Protein AF-Q99MQ7-F1 (afdb_monomer_lite)

pLDDT: mean 96.33, std 3.8, range [72.69, 98.69]

Sequence (75 aa):
QLESDEKAAITSIWDKVDLEKVGGETLGRLLIVYPWTQRFFDKFGNLSSATAIMGNPRIRAHGKKVLTSLGLAVQ

Secondary structure (DSSP, 8-state):
---HHHHHHHHHHHTT--HHHHHHHHHHHHHHHSGGGGGG-GGG---SSHHHHHT-HHHHHHHHHHHHHHHHHH-

Organism: Cricetulus griseus (NCBI:txid10029)

Structure (mmCIF, N/CA/C/O backbone):
data_AF-Q99MQ7-F1
#
_entry.id   AF-Q99MQ7-F1
#
loop_
_atom_site.group_PDB
_atom_site.id
_atom_site.type_symbol
_atom_site.label_atom_id
_atom_site.label_alt_id
_atom_site.label_comp_id
_atom_site.label_asym_id
_atom_site.label_entity_id
_atom_site.label_seq_id
_atom_site.pdbx_PDB_ins_code
_atom_site.Cartn_x
_atom_site.Cartn_y
_atom_site.Cartn_z
_atom_site.occupancy
_atom_site.B_iso_or_equiv
_atom_site.auth_seq_id
_atom_site.auth_comp_id
_atom_site.auth_asym_id
_atom_site.auth_atom_id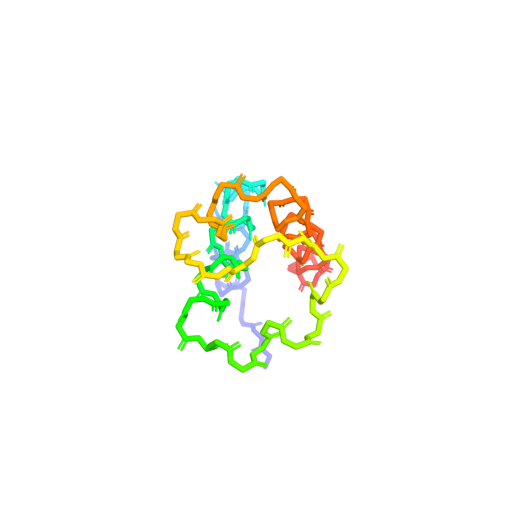
_atom_site.pdbx_PDB_model_num
ATOM 1 N N . GLN A 1 1 ? -5.268 -8.058 25.208 1.00 84.75 1 GLN A N 1
ATOM 2 C CA . GLN A 1 1 ? -6.509 -7.819 24.438 1.00 84.75 1 GLN A CA 1
ATOM 3 C C . GLN A 1 1 ? -6.666 -6.316 24.307 1.00 84.75 1 GLN A C 1
ATOM 5 O O . GLN A 1 1 ? -6.215 -5.642 25.219 1.00 84.75 1 GLN A O 1
ATOM 10 N N . LEU A 1 2 ? -7.247 -5.821 23.210 1.00 92.25 2 LEU A N 1
ATOM 11 C CA . LEU A 1 2 ? -7.497 -4.385 23.050 1.00 92.25 2 LEU A CA 1
ATOM 12 C C . LEU A 1 2 ? -8.702 -3.942 23.887 1.00 92.25 2 LEU A C 1
ATOM 14 O O . LEU A 1 2 ? -9.735 -4.624 23.870 1.00 92.25 2 LEU A O 1
ATOM 18 N N . GLU A 1 3 ? -8.576 -2.805 24.562 1.00 96.50 3 GLU A N 1
ATOM 19 C CA . GLU A 1 3 ? -9.661 -2.124 25.273 1.00 96.50 3 GLU A CA 1
ATOM 20 C C . GLU A 1 3 ? -10.669 -1.491 24.293 1.00 96.50 3 GLU A C 1
ATOM 22 O O . GLU A 1 3 ? -10.414 -1.380 23.088 1.00 96.50 3 GLU A O 1
ATOM 27 N N . SER A 1 4 ? -11.851 -1.093 24.786 1.00 94.75 4 SER A N 1
ATOM 28 C CA . SER A 1 4 ? -12.902 -0.479 23.953 1.00 94.75 4 SER A CA 1
ATOM 29 C C . SER A 1 4 ? -12.400 0.753 23.209 1.00 94.75 4 SER A C 1
ATOM 31 O O . SER A 1 4 ? -12.668 0.915 22.018 1.00 94.75 4 SER A O 1
ATOM 33 N N . ASP A 1 5 ? -11.634 1.583 23.908 1.00 96.88 5 ASP A N 1
ATOM 34 C CA . ASP A 1 5 ? -11.184 2.875 23.408 1.00 96.88 5 ASP A CA 1
ATOM 35 C C . ASP A 1 5 ? -10.090 2.692 22.348 1.00 96.88 5 ASP A C 1
ATOM 37 O O . ASP A 1 5 ? -10.075 3.401 21.342 1.00 96.88 5 ASP A O 1
ATOM 41 N N . GLU A 1 6 ? -9.243 1.667 22.493 1.00 96.88 6 GLU A N 1
ATOM 42 C CA . GLU A 1 6 ? -8.248 1.288 21.484 1.00 96.88 6 GLU A CA 1
ATOM 43 C C . GLU A 1 6 ? -8.918 0.790 20.195 1.00 96.88 6 GLU A C 1
ATOM 45 O O . GLU A 1 6 ? -8.545 1.208 19.097 1.00 96.88 6 GLU A O 1
ATOM 50 N N . LYS A 1 7 ? -9.949 -0.060 20.306 1.00 94.94 7 LYS A N 1
ATOM 51 C CA . LYS A 1 7 ? -10.717 -0.535 19.140 1.00 94.94 7 LYS A CA 1
ATOM 52 C C . LYS A 1 7 ? -11.432 0.609 18.427 1.00 94.94 7 LYS A C 1
ATOM 54 O O . LYS A 1 7 ? -11.405 0.679 17.195 1.00 94.94 7 LYS A O 1
ATOM 59 N N . ALA A 1 8 ? -12.046 1.515 19.189 1.00 95.50 8 ALA A N 1
ATOM 60 C CA . ALA A 1 8 ? -12.707 2.695 18.645 1.00 95.50 8 ALA A CA 1
ATOM 61 C C . ALA A 1 8 ? -11.706 3.610 17.921 1.00 95.50 8 ALA A C 1
ATOM 63 O O . ALA A 1 8 ? -11.977 4.058 16.805 1.00 95.50 8 ALA A O 1
ATOM 64 N N . ALA A 1 9 ? -10.522 3.824 18.503 1.00 96.81 9 ALA A N 1
ATOM 65 C CA . ALA A 1 9 ? -9.461 4.610 17.886 1.00 96.81 9 ALA A CA 1
ATOM 66 C C . ALA A 1 9 ? -8.996 3.999 16.555 1.00 96.81 9 ALA A C 1
ATOM 68 O O . ALA A 1 9 ? -8.997 4.703 15.541 1.00 96.81 9 ALA A O 1
ATOM 69 N N . ILE A 1 10 ? -8.676 2.697 16.527 1.00 96.25 10 ILE A N 1
ATOM 70 C CA . ILE A 1 10 ? -8.243 1.990 15.307 1.00 96.25 10 ILE A CA 1
ATOM 71 C C . ILE A 1 10 ? -9.313 2.098 14.216 1.00 96.25 10 ILE A C 1
ATOM 73 O O . ILE A 1 10 ? -8.997 2.507 13.099 1.00 96.25 10 ILE A O 1
ATOM 77 N N . THR A 1 11 ? -10.573 1.804 14.546 1.00 95.19 11 THR A N 1
ATOM 78 C CA . THR A 1 11 ? -11.693 1.855 13.590 1.00 95.19 11 THR A CA 1
ATOM 79 C C . THR A 1 11 ? -11.874 3.268 13.028 1.00 95.19 11 THR A C 1
ATOM 81 O O . THR A 1 11 ? -11.917 3.455 11.815 1.00 95.19 11 THR A O 1
ATOM 84 N N . SER A 1 12 ? -11.858 4.291 13.892 1.00 96.38 12 SER A N 1
ATOM 85 C CA . SER A 1 12 ? -12.059 5.690 13.482 1.00 96.38 12 SER A CA 1
ATOM 86 C C . SER A 1 12 ? -10.966 6.241 12.557 1.00 96.38 12 SER A C 1
ATOM 88 O O . SER A 1 12 ? -11.208 7.179 11.788 1.00 96.38 12 SER A O 1
ATOM 90 N N . ILE A 1 13 ? -9.747 5.700 12.659 1.00 96.31 13 ILE A N 1
ATOM 91 C CA . ILE A 1 13 ? -8.643 6.008 11.750 1.00 96.31 13 ILE A CA 1
ATOM 92 C C . ILE A 1 13 ? -8.828 5.218 10.460 1.00 96.31 13 ILE A C 1
ATOM 94 O O . ILE A 1 13 ? -8.716 5.796 9.380 1.00 96.31 13 ILE A O 1
ATOM 98 N N . TRP A 1 14 ? -9.134 3.923 10.571 1.00 96.31 14 TRP A N 1
ATOM 99 C CA . TRP A 1 14 ? -9.282 3.018 9.438 1.00 96.31 14 TRP A CA 1
ATOM 100 C C . TRP A 1 14 ? -10.357 3.478 8.447 1.00 96.31 14 TRP A C 1
ATOM 102 O O . TRP A 1 14 ? -10.103 3.489 7.244 1.00 96.31 14 TRP A O 1
ATOM 112 N N . ASP A 1 15 ? -11.495 3.975 8.938 1.00 95.44 15 ASP A N 1
ATOM 113 C CA . ASP A 1 15 ? -12.595 4.502 8.113 1.00 95.44 15 ASP A CA 1
ATOM 114 C C . ASP A 1 15 ? -12.191 5.691 7.223 1.00 95.44 15 ASP A C 1
ATOM 116 O O . ASP A 1 15 ? -12.873 6.020 6.252 1.00 95.44 15 ASP A O 1
ATOM 120 N N . LYS A 1 16 ? -11.071 6.351 7.539 1.00 96.62 16 LYS A N 1
ATOM 121 C CA . LYS A 1 16 ? -10.540 7.502 6.793 1.00 96.62 16 LYS A CA 1
ATOM 122 C C . LYS A 1 16 ? -9.411 7.117 5.835 1.00 96.62 16 LYS A C 1
ATOM 124 O O . LYS A 1 16 ? -8.882 7.985 5.140 1.00 96.62 16 LYS A O 1
ATOM 129 N N . VAL A 1 17 ? -8.994 5.850 5.811 1.00 96.75 17 VAL A N 1
ATOM 130 C CA . VAL A 1 17 ? -7.873 5.391 4.987 1.00 96.75 17 VAL A CA 1
ATOM 131 C C . VAL A 1 17 ? -8.321 5.2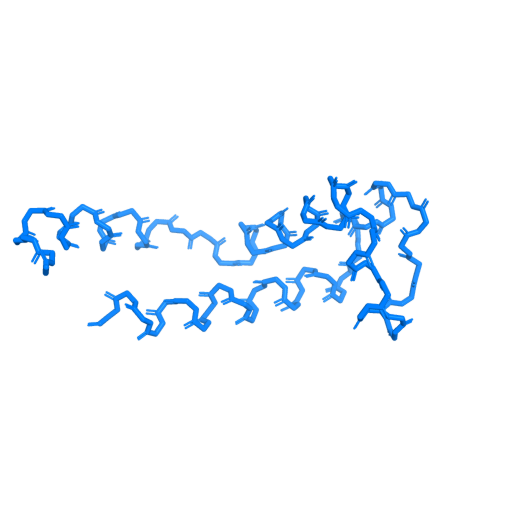21 3.537 1.00 96.75 17 VAL A C 1
ATOM 133 O O . VAL A 1 17 ? -9.123 4.352 3.205 1.00 96.75 17 VAL A O 1
ATOM 136 N N . ASP A 1 18 ? -7.714 5.991 2.634 1.00 96.88 18 ASP A N 1
ATOM 137 C CA . ASP A 1 18 ? -7.750 5.691 1.202 1.00 96.88 18 ASP A CA 1
ATOM 138 C C . ASP A 1 18 ? -6.860 4.470 0.926 1.00 96.88 18 ASP A C 1
ATOM 140 O O . ASP A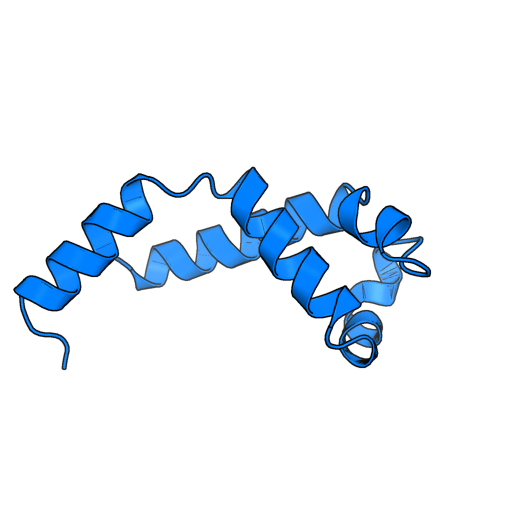 1 18 ? -5.635 4.575 0.812 1.00 96.88 18 ASP A O 1
ATOM 144 N N . LEU A 1 19 ? -7.483 3.294 0.840 1.00 95.81 19 LEU A N 1
ATOM 145 C CA . LEU A 1 19 ? -6.784 2.016 0.681 1.00 95.81 19 LEU A CA 1
ATOM 146 C C . LEU A 1 19 ? -5.926 1.952 -0.586 1.00 95.81 19 LEU A C 1
ATOM 148 O O . LEU A 1 19 ? -4.919 1.244 -0.606 1.00 95.81 19 LEU A O 1
ATOM 152 N N . GLU A 1 20 ? -6.303 2.660 -1.650 1.00 93.94 20 GLU A N 1
ATOM 153 C CA . GLU A 1 20 ? -5.545 2.641 -2.897 1.00 93.94 20 GLU A CA 1
ATOM 154 C C . GLU A 1 20 ? -4.297 3.510 -2.799 1.00 93.94 20 GLU A C 1
ATOM 156 O O . GLU A 1 20 ? -3.191 3.047 -3.102 1.00 93.94 20 GLU A O 1
ATOM 161 N N . LYS A 1 21 ? -4.465 4.747 -2.325 1.00 95.81 21 LYS A N 1
ATOM 162 C CA . LYS A 1 21 ? -3.354 5.678 -2.137 1.00 95.81 21 LYS A CA 1
ATOM 163 C C . LYS A 1 21 ? -2.399 5.184 -1.053 1.00 95.81 21 LYS A C 1
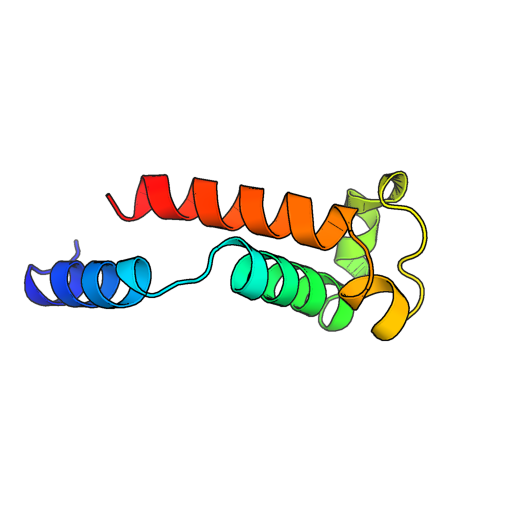ATOM 165 O O . LYS A 1 21 ? -1.213 4.992 -1.318 1.00 95.81 21 LYS A O 1
ATOM 170 N N . VAL A 1 22 ? -2.912 4.936 0.152 1.00 97.81 22 VAL A N 1
ATOM 171 C CA . VAL A 1 22 ? -2.098 4.534 1.308 1.00 97.81 22 VAL A CA 1
ATOM 172 C C . VAL A 1 22 ? -1.497 3.150 1.082 1.00 97.81 22 VAL A C 1
ATOM 174 O O . VAL A 1 22 ? -0.341 2.922 1.436 1.00 97.81 22 VAL A O 1
ATOM 177 N N . GLY A 1 23 ? -2.224 2.239 0.429 1.00 97.81 23 GLY A N 1
ATOM 178 C CA . GLY A 1 23 ? -1.727 0.899 0.118 1.00 97.81 23 GLY A CA 1
ATOM 179 C C . GLY A 1 23 ? -0.553 0.933 -0.849 1.00 97.81 23 GLY A C 1
ATOM 180 O O . GLY A 1 23 ? 0.486 0.323 -0.584 1.00 97.81 23 GLY A O 1
ATOM 181 N N . GLY A 1 24 ? -0.688 1.687 -1.943 1.00 98.00 24 GLY A N 1
ATOM 182 C CA . GLY A 1 24 ? 0.395 1.886 -2.901 1.00 98.00 24 GLY A CA 1
ATOM 183 C C . GLY A 1 24 ? 1.622 2.552 -2.278 1.00 98.00 24 GLY A C 1
ATOM 184 O O . GLY A 1 24 ? 2.736 2.074 -2.481 1.00 98.00 24 GLY A O 1
ATOM 185 N N . GLU A 1 25 ? 1.431 3.603 -1.473 1.00 98.25 25 GLU A N 1
ATOM 186 C CA . GLU A 1 25 ? 2.534 4.265 -0.765 1.00 98.25 25 GLU A CA 1
ATOM 187 C C . GLU A 1 25 ? 3.223 3.338 0.244 1.00 98.25 25 GLU A C 1
ATOM 189 O O . GLU A 1 25 ? 4.451 3.314 0.310 1.00 98.25 25 GLU A O 1
ATOM 194 N N . THR A 1 26 ? 2.458 2.549 1.000 1.00 98.38 26 THR A N 1
ATOM 195 C CA . THR A 1 26 ? 2.990 1.619 2.008 1.00 98.38 26 THR A CA 1
ATOM 196 C C . THR A 1 26 ? 3.870 0.557 1.359 1.00 98.38 26 THR A C 1
ATOM 198 O O . THR A 1 26 ? 5.025 0.381 1.753 1.00 98.38 26 THR A O 1
ATOM 201 N N . LEU A 1 27 ? 3.363 -0.116 0.320 1.00 98.50 27 LEU A N 1
ATOM 202 C CA . LEU A 1 27 ? 4.137 -1.138 -0.381 1.00 98.50 27 LEU A CA 1
ATOM 203 C C . LEU A 1 27 ? 5.318 -0.528 -1.149 1.00 98.50 27 LEU A C 1
ATOM 205 O O . LEU A 1 27 ? 6.411 -1.089 -1.137 1.00 98.50 27 LEU A O 1
ATOM 209 N N . GLY A 1 28 ? 5.139 0.641 -1.766 1.00 98.44 28 GLY A N 1
ATOM 210 C CA . GLY A 1 28 ? 6.226 1.349 -2.438 1.00 98.44 28 GLY A CA 1
ATOM 211 C C . GLY A 1 28 ? 7.371 1.699 -1.483 1.00 98.44 28 GLY A C 1
ATOM 212 O O . GLY A 1 28 ? 8.531 1.411 -1.778 1.00 98.44 28 GLY A O 1
ATOM 213 N N . ARG A 1 29 ? 7.058 2.232 -0.293 1.00 98.62 29 ARG A N 1
ATOM 214 C CA . ARG A 1 29 ? 8.055 2.523 0.750 1.00 98.62 29 ARG A CA 1
ATOM 215 C C . ARG A 1 29 ? 8.747 1.260 1.256 1.00 98.62 29 ARG A C 1
ATOM 217 O O . ARG A 1 29 ? 9.957 1.306 1.448 1.00 98.62 29 ARG A O 1
ATOM 224 N N . LEU A 1 30 ? 8.032 0.141 1.411 1.00 98.62 30 LEU A N 1
ATOM 225 C CA . LEU A 1 30 ? 8.644 -1.147 1.764 1.00 98.62 30 LEU A CA 1
ATOM 226 C C . LEU A 1 30 ? 9.741 -1.530 0.760 1.00 98.62 30 LEU A C 1
ATOM 228 O O . LEU A 1 30 ? 10.855 -1.848 1.166 1.00 98.62 30 LEU A O 1
ATOM 232 N N . LEU A 1 31 ? 9.457 -1.434 -0.541 1.00 98.56 31 LEU A N 1
ATOM 233 C CA . LEU A 1 31 ? 10.413 -1.796 -1.591 1.00 98.56 31 LEU A CA 1
ATOM 234 C C . LEU A 1 31 ? 11.586 -0.817 -1.731 1.00 98.56 31 LEU A C 1
ATOM 236 O O . LEU A 1 31 ? 12.646 -1.211 -2.215 1.00 98.56 31 LEU A O 1
ATOM 240 N N . ILE A 1 32 ? 11.406 0.448 -1.345 1.00 98.56 32 ILE A N 1
ATOM 241 C CA . ILE A 1 32 ? 12.465 1.468 -1.380 1.00 98.56 32 ILE A CA 1
ATOM 242 C C . ILE A 1 32 ? 13.367 1.360 -0.148 1.00 98.56 32 ILE A C 1
ATOM 244 O O . ILE A 1 32 ? 14.586 1.351 -0.277 1.00 98.56 32 ILE A O 1
ATOM 248 N N . VAL A 1 33 ? 12.772 1.288 1.045 1.00 98.69 33 VAL A N 1
ATOM 249 C CA . VAL A 1 33 ? 13.498 1.286 2.327 1.00 98.69 33 VAL A CA 1
ATOM 250 C C . VAL A 1 33 ? 14.115 -0.083 2.609 1.00 98.69 33 VAL A C 1
ATOM 252 O O . VAL A 1 33 ? 15.190 -0.165 3.197 1.00 98.69 33 VAL A O 1
ATOM 255 N N . TYR A 1 34 ? 13.489 -1.158 2.124 1.00 98.50 34 TYR A N 1
ATOM 256 C CA . TYR A 1 34 ? 13.990 -2.524 2.247 1.00 98.50 34 TYR A CA 1
ATOM 257 C C . TYR A 1 34 ? 14.120 -3.187 0.864 1.00 98.50 34 TYR A C 1
ATOM 259 O O . TYR A 1 34 ? 13.356 -4.104 0.550 1.00 98.50 34 TYR A O 1
ATOM 267 N N . PRO A 1 35 ? 15.103 -2.788 0.029 1.00 97.50 35 PRO A N 1
ATOM 268 C CA . PRO A 1 35 ? 15.211 -3.232 -1.366 1.00 97.50 35 PRO A CA 1
ATOM 269 C C . PRO A 1 35 ? 15.274 -4.746 -1.561 1.00 97.50 35 PRO A C 1
ATOM 271 O O . PRO A 1 35 ? 14.807 -5.259 -2.572 1.00 97.50 35 PRO A O 1
ATOM 274 N N . TRP A 1 36 ? 15.787 -5.489 -0.577 1.00 98.25 36 TRP A N 1
ATOM 275 C CA . TRP A 1 36 ? 15.842 -6.953 -0.633 1.00 98.25 36 TRP A CA 1
ATOM 276 C C . TRP A 1 36 ? 14.458 -7.597 -0.834 1.00 98.25 36 TRP A C 1
ATOM 278 O O . TRP A 1 36 ? 14.358 -8.685 -1.400 1.00 98.25 36 TRP A O 1
ATOM 288 N N . THR A 1 37 ? 13.386 -6.922 -0.404 1.00 98.50 37 THR A N 1
ATOM 289 C CA . THR A 1 37 ? 12.000 -7.390 -0.549 1.00 98.50 37 THR A CA 1
ATOM 290 C C . THR A 1 37 ? 11.521 -7.392 -2.001 1.00 98.50 37 THR A C 1
ATOM 292 O O . THR A 1 37 ? 10.613 -8.153 -2.337 1.00 98.50 37 THR A O 1
ATOM 295 N N . GLN A 1 38 ? 12.171 -6.637 -2.897 1.00 98.25 38 GLN A N 1
ATOM 296 C CA . GLN A 1 38 ? 11.850 -6.617 -4.329 1.00 98.25 38 GLN A CA 1
ATOM 297 C C . GLN A 1 38 ? 11.980 -8.001 -4.979 1.00 98.25 38 GLN A C 1
ATOM 299 O O . GLN A 1 38 ? 11.280 -8.282 -5.949 1.00 98.25 38 GLN A O 1
ATOM 304 N N . ARG A 1 39 ? 12.794 -8.905 -4.407 1.00 97.75 39 ARG A N 1
ATOM 305 C CA . ARG A 1 39 ? 12.963 -10.288 -4.890 1.00 97.75 39 ARG A CA 1
ATOM 306 C C . ARG A 1 39 ? 11.657 -11.090 -4.956 1.00 97.75 39 ARG A C 1
ATOM 308 O O . ARG A 1 39 ? 11.586 -12.064 -5.692 1.00 97.75 39 ARG A O 1
ATOM 315 N N . PHE A 1 40 ? 10.641 -10.711 -4.177 1.00 98.19 40 PHE A N 1
ATOM 316 C CA . PHE A 1 40 ? 9.330 -11.372 -4.171 1.00 98.19 40 PHE A CA 1
ATOM 317 C C . PHE A 1 40 ? 8.359 -10.802 -5.217 1.00 9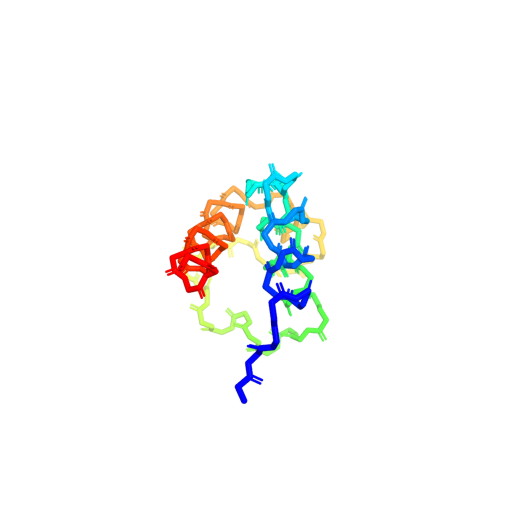8.19 40 PHE A C 1
ATOM 319 O O . PHE A 1 40 ? 7.261 -11.327 -5.391 1.00 98.19 40 PHE A O 1
ATOM 326 N N . PHE A 1 41 ? 8.755 -9.729 -5.904 1.00 97.75 41 PHE A N 1
ATOM 327 C CA . PHE A 1 41 ? 7.938 -8.979 -6.856 1.00 97.75 41 PHE A CA 1
ATOM 328 C C . PHE A 1 41 ? 8.594 -8.920 -8.245 1.00 97.75 41 PHE A C 1
ATOM 330 O O . PHE A 1 41 ? 8.370 -7.981 -9.003 1.00 97.75 41 PHE A O 1
ATOM 337 N N . ASP A 1 42 ? 9.376 -9.935 -8.613 1.00 95.38 42 ASP A N 1
ATOM 338 C CA . ASP A 1 42 ? 10.049 -10.056 -9.917 1.00 95.38 42 ASP A CA 1
ATOM 339 C C . ASP A 1 42 ? 9.090 -9.909 -11.121 1.00 95.38 42 ASP A C 1
ATOM 341 O O . ASP A 1 42 ? 9.414 -9.292 -12.135 1.00 95.38 42 ASP A O 1
ATOM 345 N N . LYS A 1 43 ? 7.849 -10.385 -10.980 1.00 97.06 43 LYS A N 1
ATOM 346 C CA . LYS A 1 43 ? 6.783 -10.276 -11.987 1.00 97.06 43 LYS A CA 1
ATOM 347 C C . LYS A 1 43 ? 6.175 -8.878 -12.097 1.00 97.06 43 LYS A C 1
ATOM 349 O O . LYS A 1 43 ? 5.264 -8.680 -12.901 1.00 97.06 43 LYS A O 1
ATOM 354 N N . PHE A 1 44 ? 6.598 -7.901 -11.296 1.00 97.75 44 PHE A N 1
ATOM 355 C CA . PHE A 1 44 ? 5.971 -6.576 -11.257 1.00 97.75 44 PHE A CA 1
ATOM 356 C C . PHE A 1 44 ? 6.634 -5.572 -12.208 1.00 97.75 44 PHE A C 1
ATOM 358 O O . PHE A 1 44 ? 6.185 -4.431 -12.300 1.00 97.75 44 PHE A O 1
ATOM 365 N N . GLY A 1 45 ? 7.618 -6.008 -12.998 1.00 96.25 45 GLY A N 1
ATOM 366 C CA . GLY A 1 45 ? 8.278 -5.180 -14.002 1.00 96.25 45 GLY A CA 1
ATOM 367 C C . GLY A 1 45 ? 9.381 -4.321 -13.392 1.00 96.25 45 GLY A C 1
ATOM 368 O O . GLY A 1 45 ? 10.137 -4.786 -12.545 1.00 96.25 45 GLY A O 1
ATOM 369 N N . ASN A 1 46 ? 9.506 -3.072 -13.844 1.00 97.25 46 ASN A N 1
ATOM 370 C CA . ASN A 1 46 ? 10.603 -2.205 -13.421 1.00 97.25 46 ASN A CA 1
ATOM 371 C C . ASN A 1 46 ? 10.438 -1.738 -11.962 1.00 97.25 46 ASN A C 1
ATOM 373 O O . ASN A 1 46 ? 9.486 -1.023 -11.646 1.00 97.25 46 ASN A O 1
ATOM 377 N N . LEU A 1 47 ? 11.403 -2.102 -11.112 1.00 98.00 47 LEU A N 1
ATOM 378 C CA . LEU A 1 47 ? 11.518 -1.693 -9.705 1.00 98.00 47 LEU A CA 1
ATOM 379 C C . LEU A 1 47 ? 12.902 -1.085 -9.386 1.00 98.00 47 LEU A C 1
ATOM 381 O O . LEU A 1 47 ? 13.296 -0.992 -8.231 1.00 98.00 47 LEU A O 1
ATOM 385 N N . SER A 1 48 ? 13.656 -0.667 -10.407 1.00 96.19 48 SER A N 1
ATOM 386 C CA . SER A 1 48 ? 15.071 -0.274 -10.269 1.00 96.19 48 SER A CA 1
ATOM 387 C C . SER A 1 48 ? 15.319 1.077 -9.582 1.00 96.19 48 SER A C 1
ATOM 389 O O . SER A 1 48 ? 16.454 1.387 -9.229 1.00 96.19 48 SER A O 1
ATOM 391 N N . SER A 1 49 ? 14.287 1.901 -9.390 1.00 98.06 49 SER A N 1
ATOM 392 C CA . SER A 1 49 ? 14.398 3.216 -8.752 1.00 98.06 49 SER A CA 1
ATOM 393 C C . SER A 1 49 ? 13.141 3.565 -7.962 1.00 98.06 49 SER A C 1
ATOM 395 O O . SER A 1 49 ? 12.065 3.023 -8.216 1.00 98.06 49 SER A O 1
ATOM 397 N N . ALA A 1 50 ? 13.250 4.521 -7.035 1.00 98.31 50 ALA A N 1
ATOM 398 C CA . ALA A 1 50 ? 12.108 4.994 -6.253 1.00 98.31 50 ALA A CA 1
ATOM 399 C C . ALA A 1 50 ? 10.958 5.500 -7.143 1.00 98.31 50 ALA A C 1
ATOM 401 O O . ALA A 1 50 ? 9.807 5.132 -6.926 1.00 98.31 50 ALA A O 1
ATOM 402 N N . THR A 1 51 ? 11.261 6.274 -8.190 1.00 98.38 51 THR A N 1
ATOM 403 C CA . THR A 1 51 ? 10.255 6.753 -9.151 1.00 98.38 51 THR A CA 1
ATOM 404 C C . THR A 1 51 ? 9.594 5.598 -9.902 1.00 98.38 51 THR A C 1
ATOM 406 O O . THR A 1 51 ? 8.372 5.594 -10.051 1.00 98.38 51 THR A O 1
ATOM 409 N N . ALA A 1 52 ? 10.371 4.592 -10.330 1.00 98.12 52 ALA A N 1
ATOM 410 C CA . ALA A 1 52 ? 9.825 3.409 -10.994 1.00 98.12 52 ALA A CA 1
ATOM 411 C C . ALA A 1 52 ? 8.894 2.621 -10.063 1.00 98.12 52 ALA A C 1
ATOM 413 O O . ALA A 1 52 ? 7.805 2.246 -10.480 1.00 98.12 52 ALA A O 1
ATOM 414 N N . ILE A 1 53 ? 9.280 2.437 -8.796 1.00 98.44 53 ILE A N 1
ATOM 415 C CA . ILE A 1 53 ? 8.479 1.741 -7.781 1.00 98.44 53 ILE A CA 1
ATOM 416 C C . ILE A 1 53 ? 7.176 2.500 -7.486 1.00 98.44 53 ILE A C 1
ATOM 418 O O . ILE A 1 53 ? 6.098 1.914 -7.564 1.00 98.44 53 ILE A O 1
ATOM 422 N N . MET A 1 54 ? 7.253 3.800 -7.181 1.00 98.12 54 MET A N 1
ATOM 423 C CA . MET A 1 54 ? 6.084 4.608 -6.795 1.00 98.12 54 MET A CA 1
ATOM 424 C C . MET A 1 54 ? 5.112 4.841 -7.961 1.00 98.12 54 MET A C 1
ATOM 426 O O . MET A 1 54 ? 3.901 4.963 -7.760 1.00 98.12 54 MET A O 1
ATOM 430 N N . GLY A 1 55 ? 5.630 4.879 -9.191 1.00 97.44 55 GLY A N 1
ATOM 431 C CA . GLY A 1 55 ? 4.835 4.965 -10.415 1.00 97.44 55 GLY A CA 1
ATOM 432 C C . GLY A 1 55 ? 4.258 3.626 -10.887 1.00 97.44 55 GLY A C 1
ATOM 433 O O . GLY A 1 55 ? 3.453 3.617 -11.816 1.00 97.44 55 GLY A O 1
ATOM 434 N N . ASN A 1 56 ? 4.638 2.494 -10.282 1.00 98.06 56 ASN A N 1
ATOM 435 C CA . ASN A 1 56 ? 4.268 1.177 -10.787 1.00 98.06 56 ASN A CA 1
ATOM 436 C C . ASN A 1 56 ? 2.79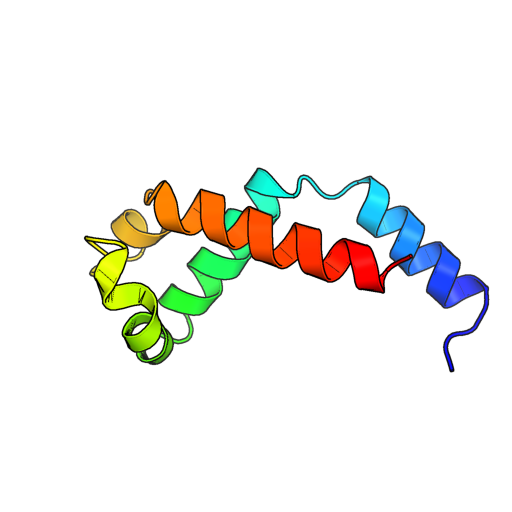0 0.836 -10.480 1.00 98.06 56 ASN A C 1
ATOM 438 O O . ASN A 1 56 ? 2.416 0.690 -9.308 1.00 98.06 56 ASN A O 1
ATOM 442 N N . PRO A 1 57 ? 1.934 0.627 -11.501 1.00 97.50 57 PRO A N 1
ATOM 443 C CA . PRO A 1 57 ? 0.517 0.332 -11.285 1.00 97.50 57 PRO A CA 1
ATOM 444 C C . PRO A 1 57 ? 0.284 -1.022 -10.597 1.00 97.50 57 PRO A C 1
ATOM 446 O O . PRO A 1 57 ? -0.687 -1.168 -9.854 1.00 97.50 57 PRO A O 1
ATOM 449 N N . ARG A 1 58 ? 1.180 -2.006 -10.775 1.00 98.12 58 ARG A N 1
ATOM 450 C CA . ARG A 1 58 ? 1.081 -3.313 -10.100 1.00 98.12 58 ARG A CA 1
ATOM 451 C C . ARG A 1 58 ? 1.393 -3.200 -8.611 1.00 98.12 58 ARG A C 1
ATOM 453 O O . ARG A 1 58 ? 0.718 -3.843 -7.812 1.00 98.12 58 ARG A O 1
ATOM 460 N N . ILE A 1 59 ? 2.348 -2.348 -8.229 1.00 98.00 59 ILE A N 1
ATOM 461 C CA . ILE A 1 59 ? 2.637 -2.051 -6.816 1.00 98.00 59 ILE A CA 1
ATOM 462 C C . ILE A 1 59 ? 1.452 -1.357 -6.158 1.00 98.00 59 ILE A C 1
ATOM 464 O O . ILE A 1 59 ? 1.028 -1.776 -5.086 1.00 98.00 59 ILE A O 1
ATOM 468 N N . ARG A 1 60 ? 0.846 -0.371 -6.823 1.00 97.81 60 ARG A N 1
ATOM 469 C CA . ARG A 1 60 ? -0.359 0.289 -6.305 1.00 97.81 60 ARG A CA 1
ATOM 470 C C . ARG A 1 60 ? -1.512 -0.692 -6.096 1.00 97.81 60 ARG A C 1
ATOM 472 O O . ARG A 1 60 ? -2.077 -0.757 -5.007 1.00 97.81 60 ARG A O 1
ATOM 479 N N . ALA A 1 61 ? -1.812 -1.502 -7.111 1.00 98.12 61 ALA A N 1
ATOM 480 C CA . ALA A 1 61 ? -2.881 -2.493 -7.040 1.00 98.12 61 ALA A CA 1
ATOM 481 C C . ALA A 1 61 ? -2.629 -3.549 -5.950 1.00 98.12 61 ALA A C 1
ATOM 483 O O . ALA A 1 61 ? -3.544 -3.925 -5.217 1.00 98.12 61 ALA A O 1
ATOM 484 N N . HIS A 1 62 ? -1.388 -4.019 -5.806 1.00 98.25 62 HIS A N 1
ATOM 485 C CA . HIS A 1 62 ? -1.056 -5.001 -4.779 1.00 98.25 62 HIS A CA 1
ATOM 486 C C . HIS A 1 62 ? -1.033 -4.394 -3.374 1.00 98.25 62 HIS A C 1
ATOM 488 O O . HIS A 1 62 ? -1.526 -5.016 -2.439 1.00 98.25 62 HIS A O 1
ATOM 494 N N . GLY A 1 63 ? -0.549 -3.160 -3.225 1.00 98.31 63 GLY A N 1
ATOM 495 C CA . GLY A 1 63 ? -0.607 -2.412 -1.972 1.00 98.31 63 GLY A CA 1
ATOM 496 C C . GLY A 1 63 ? -2.043 -2.218 -1.480 1.00 98.31 63 GLY A C 1
ATOM 497 O O . GLY A 1 63 ? -2.327 -2.452 -0.307 1.00 98.31 63 GLY A O 1
ATOM 498 N N . LYS A 1 64 ? -2.977 -1.912 -2.392 1.00 98.31 64 LYS A N 1
ATOM 499 C CA . LYS A 1 64 ? -4.419 -1.903 -2.097 1.00 98.31 64 LYS A CA 1
ATOM 500 C C . LYS A 1 64 ? -4.892 -3.258 -1.573 1.00 98.31 64 LYS A C 1
ATOM 502 O O . LYS A 1 64 ? -5.529 -3.310 -0.529 1.00 98.31 64 LYS A O 1
ATOM 507 N N . LYS A 1 65 ? -4.530 -4.361 -2.243 1.00 98.06 65 LYS A N 1
ATOM 508 C CA . LYS A 1 65 ? -4.881 -5.725 -1.800 1.00 98.06 65 LYS A CA 1
ATOM 509 C C . LYS A 1 65 ? -4.359 -6.035 -0.390 1.00 98.06 65 LYS A C 1
ATOM 511 O O . LYS A 1 65 ? -5.078 -6.650 0.399 1.00 98.06 65 LYS A O 1
ATOM 516 N N . VAL A 1 66 ? -3.136 -5.607 -0.069 1.00 97.38 66 VAL A N 1
ATOM 517 C CA . VAL A 1 66 ? -2.544 -5.766 1.269 1.00 97.38 66 VAL A CA 1
ATOM 518 C C . VAL A 1 66 ? -3.374 -5.026 2.319 1.00 97.38 66 VAL A C 1
ATOM 520 O O . VAL A 1 66 ? -3.789 -5.648 3.294 1.00 97.38 66 VAL A O 1
ATOM 523 N N . LEU A 1 67 ? -3.691 -3.742 2.111 1.00 96.94 67 LEU A N 1
ATOM 524 C CA . LEU A 1 67 ? -4.489 -2.992 3.087 1.00 96.94 67 LEU A CA 1
ATOM 525 C C . LEU A 1 67 ? -5.944 -3.453 3.163 1.00 96.94 67 LEU A C 1
ATOM 527 O O . LEU A 1 67 ? -6.490 -3.500 4.256 1.00 96.94 67 LEU A O 1
ATOM 531 N N . THR A 1 68 ? -6.567 -3.869 2.059 1.00 96.81 68 THR A N 1
ATOM 532 C CA . THR A 1 68 ? -7.894 -4.504 2.113 1.00 96.81 68 THR A CA 1
ATOM 533 C C . THR A 1 68 ? -7.873 -5.738 3.016 1.00 96.81 68 THR A C 1
ATOM 535 O O . THR A 1 68 ? -8.780 -5.913 3.822 1.00 96.81 68 THR A O 1
ATOM 538 N N . SER A 1 69 ? -6.822 -6.560 2.929 1.00 96.25 69 SER A N 1
ATOM 539 C CA . SER A 1 69 ? -6.672 -7.743 3.788 1.00 96.25 69 SER A CA 1
ATOM 540 C C . SER A 1 69 ? -6.462 -7.361 5.255 1.00 96.25 69 SER A C 1
ATOM 542 O O . SER A 1 69 ? -7.009 -8.014 6.134 1.00 96.25 69 SER A O 1
ATOM 544 N N . LEU A 1 70 ? -5.719 -6.282 5.526 1.00 95.00 70 LEU A N 1
ATOM 545 C CA . LEU A 1 70 ? -5.568 -5.745 6.880 1.00 95.00 70 LEU A CA 1
ATOM 546 C C . LEU A 1 70 ? -6.901 -5.232 7.444 1.00 95.00 70 LEU A C 1
ATOM 548 O O . LEU A 1 70 ? -7.186 -5.453 8.614 1.00 95.00 70 LEU A O 1
ATOM 552 N N . GLY A 1 71 ? -7.749 -4.625 6.612 1.00 93.12 71 GLY A N 1
ATOM 553 C CA . GLY A 1 71 ? -9.075 -4.156 7.022 1.00 93.12 71 GLY A CA 1
ATOM 554 C C . GLY A 1 71 ? -10.002 -5.270 7.501 1.00 93.12 71 GLY A C 1
ATOM 555 O O . GLY A 1 71 ? -10.802 -5.038 8.399 1.00 93.12 71 GLY A O 1
ATOM 556 N N . LEU A 1 72 ? -9.845 -6.491 6.979 1.00 91.38 72 LEU A N 1
ATOM 557 C CA . LEU A 1 72 ? -10.567 -7.667 7.482 1.00 91.38 72 LEU A CA 1
ATOM 558 C C . LEU A 1 72 ? -10.160 -8.051 8.912 1.00 91.38 72 LEU A C 1
ATOM 560 O O . LEU A 1 72 ? -10.921 -8.732 9.581 1.00 91.38 72 LEU A O 1
ATOM 564 N N . ALA A 1 73 ? -8.967 -7.650 9.360 1.00 88.88 73 ALA A N 1
ATOM 565 C CA . ALA A 1 73 ? -8.481 -7.886 10.720 1.00 88.88 73 ALA A CA 1
ATOM 566 C C . ALA A 1 73 ? -8.762 -6.711 11.676 1.00 88.88 73 ALA A C 1
ATOM 568 O O . ALA A 1 73 ? -8.536 -6.840 12.877 1.00 88.88 73 ALA A O 1
ATOM 569 N N . VAL A 1 74 ? -9.192 -5.560 11.143 1.00 85.00 74 VAL A N 1
ATOM 570 C CA . VAL A 1 74 ? -9.636 -4.401 11.935 1.00 85.00 74 VAL A CA 1
ATOM 571 C C . VAL A 1 74 ? -11.090 -4.568 12.393 1.00 85.00 74 VAL A C 1
ATOM 573 O O . VAL A 1 74 ? -11.445 -4.053 13.452 1.00 85.00 74 VAL A O 1
ATOM 576 N N . GLN A 1 75 ? -11.902 -5.283 11.607 1.00 72.69 75 GLN A N 1
ATOM 577 C CA . GLN A 1 75 ? -13.271 -5.689 11.952 1.00 72.69 75 GLN A CA 1
ATOM 578 C C . GLN A 1 75 ? -13.278 -6.818 12.987 1.00 72.69 75 GLN A C 1
ATOM 580 O O . GLN A 1 75 ? -14.167 -6.781 13.868 1.00 72.69 75 GLN A O 1
#

Foldseek 3Di:
DDDPVRLVVLVVVLVVDPLLQVLLVVQLCCCVVPVVVCVVVPVQPDPPDSCCSSPRPVSSVVSSVVVVVVVVVSD

Radius of gyration: 14.45 Å; chains: 1; bounding box: 29×19×39 Å

InterPro domains:
  IPR000971 Globin [PF00042] (25-74)
  IPR000971 Globin [PS01033] (1-75)
  IPR002337 Hemoglobin, beta-type [PR00814] (28-44)
  IPR002337 Hemoglobin, beta-type [PR00814] (46-61)
  IPR009050 Globin-like superfamily [SSF46458] (3-74)
  IPR012292 Globin/Protoglobin [G3DSA:1.10.490.10] (1-75)
  IPR050056 Hemoglobin and related oxygen transporters [PTHR11442] (2-75)